Protein AF-A0A951K023-F1 (afdb_monomer_lite)

Secondary structure (DSSP, 8-state):
-HHHHHHHHHHHHHHHH-TT--HHHHHHHHHHHHHHHHHHHHHHHHHHHHHSPTT-HHHHHHHHHHHHHHHHHHHHHHHHTS-TT-HHHHHHHHHHHHHHHHHHHHHHHHHHTSGGGGGSGGG--

Sequence (125 aa):
TIAAMTVSGSSAVAAGLLFGAPTVIVLVVLIVWGITVVADSAQFSTAVSELSPPGTAGSALSLQTAAGFLLTAVTIIGVGLLDPASGGSWATAFGVLALGPLVGIWAMWRLRGLPQAVRMAGGRR

pLDDT: mean 90.69, std 6.05, range [60.47, 97.0]

Foldseek 3Di:
DLVLLVLLLVLLQVLLVQVVHDPVVNVVSVVSNVVSVVVLVVQVLLVLQQLDDPPCSVVSVVVVVVVVVVVVVVLVVVLVVFDPVDSVSSSVSSVVVSVVSVVVSVVVVVLVPDPSCCSGPVRDD

Structure (mmCIF, N/CA/C/O backbone):
data_AF-A0A951K023-F1
#
_entry.id   AF-A0A951K023-F1
#
loop_
_atom_site.group_PDB
_atom_site.id
_atom_site.type_symbol
_atom_site.label_atom_id
_atom_site.label_alt_id
_atom_site.label_comp_id
_atom_site.label_asym_id
_atom_site.label_entity_id
_atom_site.label_seq_id
_atom_site.pdbx_PDB_ins_code
_atom_site.Cartn_x
_atom_site.Cartn_y
_atom_site.Cartn_z
_atom_site.occupancy
_atom_site.B_iso_or_equiv
_atom_site.auth_seq_id
_atom_site.auth_comp_id
_atom_site.auth_asym_id
_atom_site.auth_atom_id
_atom_site.pdbx_PDB_model_num
ATOM 1 N N . THR A 1 1 ? -13.441 -6.372 0.259 1.00 75.06 1 THR A N 1
ATOM 2 C CA . THR A 1 1 ? -12.111 -6.096 0.831 1.00 75.06 1 THR A CA 1
ATOM 3 C C . THR A 1 1 ? -11.000 -6.850 0.132 1.00 75.06 1 THR A C 1
ATOM 5 O O . THR A 1 1 ? -10.347 -6.264 -0.714 1.00 75.06 1 THR A O 1
ATOM 8 N N . ILE A 1 2 ? -10.845 -8.160 0.361 1.00 86.38 2 ILE A N 1
ATOM 9 C CA . ILE A 1 2 ? -9.721 -8.948 -0.188 1.00 86.38 2 ILE A CA 1
ATOM 10 C C . ILE A 1 2 ? -9.644 -8.895 -1.724 1.00 86.38 2 ILE A C 1
ATOM 12 O O . ILE A 1 2 ? -8.554 -8.783 -2.272 1.00 86.38 2 ILE A O 1
ATOM 16 N N . ALA A 1 3 ? -10.786 -8.918 -2.421 1.00 88.38 3 ALA A N 1
ATOM 17 C CA . ALA A 1 3 ? -10.818 -8.853 -3.884 1.00 88.38 3 ALA A CA 1
ATOM 18 C C . ALA A 1 3 ? -10.192 -7.560 -4.439 1.00 88.38 3 ALA A C 1
ATOM 20 O O . ALA A 1 3 ? -9.359 -7.633 -5.334 1.00 88.38 3 ALA A O 1
ATOM 21 N N . ALA A 1 4 ? -10.536 -6.395 -3.876 1.00 88.31 4 ALA A N 1
ATOM 22 C CA . ALA A 1 4 ? -9.982 -5.111 -4.312 1.00 88.31 4 ALA A CA 1
ATOM 23 C C . ALA A 1 4 ? -8.462 -5.059 -4.094 1.00 88.31 4 ALA A C 1
ATOM 25 O O . ALA A 1 4 ? -7.731 -4.746 -5.026 1.00 88.31 4 ALA A O 1
ATOM 26 N N . MET A 1 5 ? -7.996 -5.500 -2.920 1.00 91.38 5 MET A N 1
ATOM 27 C CA . MET A 1 5 ? -6.569 -5.590 -2.598 1.00 91.38 5 MET A CA 1
ATOM 28 C C . MET A 1 5 ? -5.813 -6.588 -3.481 1.00 91.38 5 MET A C 1
ATOM 30 O O . MET A 1 5 ? -4.646 -6.390 -3.802 1.00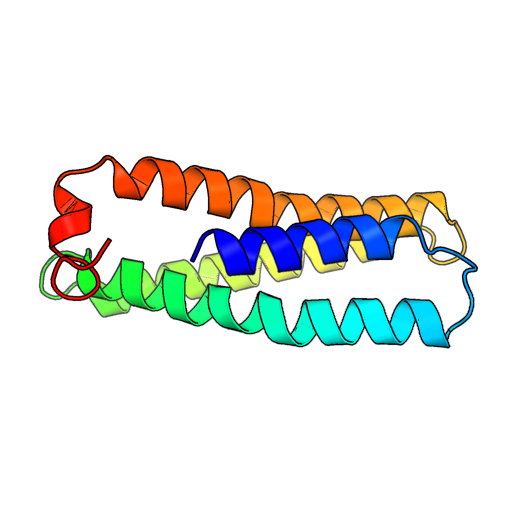 91.38 5 MET A O 1
ATOM 34 N N . THR A 1 6 ? -6.468 -7.680 -3.884 1.00 93.00 6 THR A N 1
ATOM 35 C CA . THR A 1 6 ? -5.866 -8.666 -4.792 1.00 93.00 6 THR A CA 1
ATOM 36 C C . THR A 1 6 ? -5.647 -8.044 -6.163 1.00 93.00 6 THR A C 1
ATOM 38 O O . THR A 1 6 ? -4.561 -8.180 -6.717 1.00 93.00 6 THR A O 1
ATOM 41 N N . VAL A 1 7 ? -6.643 -7.313 -6.679 1.00 93.50 7 VAL A N 1
ATOM 42 C CA . VAL A 1 7 ? -6.537 -6.627 -7.974 1.00 93.50 7 VAL A CA 1
ATOM 43 C C . VAL A 1 7 ? -5.536 -5.472 -7.909 1.00 93.50 7 VAL A C 1
ATOM 45 O O . VAL A 1 7 ? -4.715 -5.330 -8.817 1.00 93.50 7 VAL A O 1
ATOM 48 N N . SER A 1 8 ? -5.542 -4.669 -6.842 1.00 92.06 8 SER A N 1
ATOM 49 C CA . SER A 1 8 ? -4.590 -3.565 -6.690 1.00 92.06 8 SER A CA 1
ATOM 50 C C . SER A 1 8 ? -3.155 -4.088 -6.524 1.00 92.06 8 SER A C 1
ATOM 52 O O . SER A 1 8 ? -2.246 -3.612 -7.204 1.00 92.06 8 SER A O 1
ATOM 54 N N . GLY A 1 9 ? -2.956 -5.141 -5.726 1.00 91.75 9 GLY A N 1
ATOM 55 C CA . GLY A 1 9 ? -1.674 -5.829 -5.566 1.00 91.75 9 GLY A CA 1
ATOM 56 C C . GLY A 1 9 ? -1.165 -6.464 -6.859 1.00 91.75 9 GLY A C 1
ATOM 57 O O . GLY A 1 9 ? -0.011 -6.250 -7.230 1.00 91.75 9 GLY A O 1
ATOM 58 N N . SER A 1 10 ? -2.021 -7.176 -7.602 1.00 93.94 10 SER A N 1
ATOM 59 C CA . SER A 1 10 ? -1.639 -7.736 -8.905 1.00 93.94 10 SER A CA 1
ATOM 60 C C . SER A 1 10 ? -1.315 -6.646 -9.923 1.00 93.94 10 SER A C 1
ATOM 62 O O . SER A 1 10 ? -0.408 -6.823 -10.731 1.00 93.94 10 SER A O 1
ATOM 64 N N . SER A 1 11 ? -2.015 -5.509 -9.868 1.00 94.25 11 SER A N 1
ATOM 65 C CA . SER A 1 11 ? -1.745 -4.374 -10.755 1.00 94.25 11 SER A CA 1
ATOM 66 C C . SER A 1 11 ? -0.409 -3.705 -10.427 1.00 94.25 11 SER A C 1
ATOM 68 O O . SER A 1 11 ? 0.308 -3.332 -11.348 1.00 94.25 11 SER A O 1
ATOM 70 N N . ALA A 1 12 ? -0.028 -3.617 -9.146 1.00 92.44 12 ALA A N 1
ATOM 71 C CA . ALA A 1 12 ? 1.295 -3.136 -8.743 1.00 92.44 12 ALA A CA 1
ATOM 72 C C . ALA A 1 12 ? 2.411 -4.061 -9.257 1.00 92.44 12 ALA A C 1
ATOM 74 O O . ALA A 1 12 ? 3.368 -3.587 -9.865 1.00 92.44 12 ALA A O 1
ATOM 75 N N . VAL A 1 13 ? 2.258 -5.382 -9.102 1.00 94.19 13 VAL A N 1
ATOM 76 C CA . VAL A 1 13 ? 3.213 -6.361 -9.655 1.00 94.19 13 VAL A CA 1
ATOM 77 C C . VAL A 1 13 ? 3.288 -6.253 -11.179 1.00 94.19 13 VAL A C 1
ATOM 79 O O . VAL A 1 13 ? 4.383 -6.178 -11.732 1.00 94.19 13 VAL A O 1
ATOM 82 N N . ALA A 1 14 ? 2.141 -6.193 -11.861 1.00 94.31 14 ALA A N 1
ATOM 83 C CA . ALA A 1 14 ? 2.087 -6.041 -13.311 1.00 94.31 14 ALA A CA 1
ATOM 84 C C . ALA A 1 14 ? 2.782 -4.751 -13.766 1.00 94.31 14 ALA A C 1
ATOM 86 O O . ALA A 1 14 ? 3.609 -4.801 -14.670 1.00 94.31 14 ALA A O 1
ATOM 87 N N . ALA A 1 15 ? 2.520 -3.618 -13.107 1.00 93.31 15 ALA A N 1
ATOM 88 C CA . ALA A 1 15 ? 3.181 -2.352 -13.405 1.00 93.31 15 ALA A CA 1
ATOM 89 C C . ALA A 1 15 ? 4.708 -2.461 -13.275 1.00 93.31 15 ALA A C 1
ATOM 91 O O . ALA A 1 15 ? 5.418 -2.016 -14.175 1.00 93.31 15 ALA A O 1
ATOM 92 N N . GLY A 1 16 ? 5.216 -3.136 -12.237 1.00 92.44 16 GLY A N 1
ATOM 93 C CA . GLY A 1 16 ? 6.652 -3.382 -12.053 1.00 92.44 16 GLY A CA 1
ATOM 94 C C . GLY A 1 16 ? 7.313 -4.204 -13.166 1.00 92.44 16 GLY A C 1
ATOM 95 O O . GLY A 1 16 ? 8.502 -4.035 -13.420 1.00 92.44 16 GLY A O 1
ATOM 96 N N . LEU A 1 17 ? 6.555 -5.048 -13.871 1.00 93.62 17 LEU A N 1
ATOM 97 C CA . LEU A 1 17 ? 7.047 -5.860 -14.994 1.00 93.62 17 LEU A CA 1
ATOM 98 C C . LEU A 1 17 ? 6.950 -5.150 -16.355 1.00 93.62 17 LEU A C 1
ATOM 100 O O . LEU A 1 17 ? 7.471 -5.654 -17.346 1.00 93.62 17 LEU A O 1
ATOM 104 N N . LEU A 1 18 ? 6.295 -3.988 -16.421 1.00 94.50 18 LEU A N 1
ATOM 105 C CA . LEU A 1 18 ? 6.017 -3.262 -17.665 1.00 94.50 18 LEU A CA 1
ATOM 106 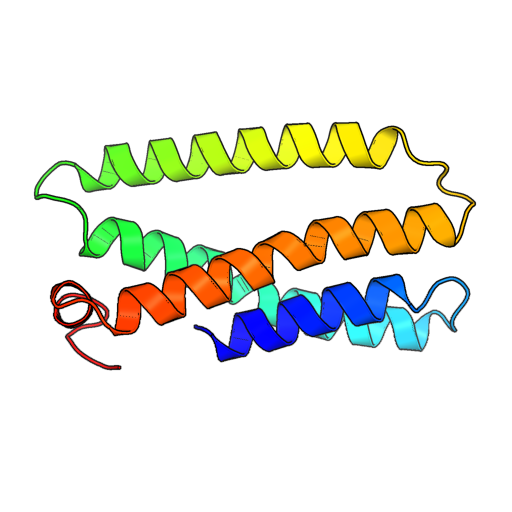C C . LEU A 1 18 ? 7.056 -2.180 -18.001 1.00 94.50 18 LEU A C 1
ATOM 108 O O . LEU A 1 18 ? 6.772 -1.266 -18.777 1.00 94.50 18 LEU A O 1
ATOM 112 N N . PHE A 1 19 ? 8.266 -2.262 -17.444 1.00 91.50 19 PHE A N 1
ATOM 113 C CA . PHE A 1 19 ? 9.334 -1.329 -17.800 1.00 91.50 19 PHE A CA 1
ATOM 114 C C . PHE A 1 19 ? 9.638 -1.395 -19.308 1.00 91.50 19 PHE A C 1
ATOM 116 O O . PHE A 1 19 ? 9.909 -2.466 -19.847 1.00 91.50 19 PHE A O 1
ATOM 123 N N . GLY A 1 20 ? 9.574 -0.251 -19.996 1.00 90.00 20 GLY A N 1
ATOM 124 C CA . GLY A 1 20 ? 9.778 -0.163 -21.449 1.00 90.00 20 GLY A CA 1
ATOM 125 C C . GLY A 1 20 ? 8.607 -0.662 -22.311 1.00 90.00 20 GLY A C 1
ATOM 126 O O . GLY A 1 20 ? 8.725 -0.683 -23.536 1.00 90.00 20 GLY A O 1
ATOM 127 N N . ALA A 1 21 ? 7.477 -1.051 -21.711 1.00 93.44 21 ALA A N 1
ATOM 128 C CA . ALA A 1 21 ? 6.283 -1.454 -22.450 1.00 93.44 21 ALA A CA 1
ATOM 129 C C . ALA A 1 21 ? 5.595 -0.253 -23.141 1.00 93.44 21 ALA A C 1
ATOM 131 O O . ALA A 1 21 ? 5.770 0.895 -22.721 1.00 93.44 21 ALA A O 1
ATOM 132 N N . PRO A 1 22 ? 4.753 -0.492 -24.167 1.00 96.25 22 PRO A N 1
ATOM 133 C CA . PRO A 1 22 ? 3.941 0.555 -24.779 1.00 96.25 22 PRO A CA 1
ATOM 134 C C . PRO A 1 22 ? 3.113 1.327 -23.743 1.00 96.25 22 PRO A C 1
ATOM 136 O O . PRO A 1 22 ? 2.411 0.726 -22.927 1.00 96.25 22 PRO A O 1
ATOM 139 N N . THR A 1 23 ? 3.127 2.660 -23.824 1.00 94.12 23 THR A N 1
ATOM 140 C CA . THR A 1 23 ? 2.469 3.562 -22.858 1.00 94.12 23 THR A CA 1
ATOM 141 C C . THR A 1 23 ? 0.997 3.225 -22.628 1.00 94.12 23 THR A C 1
ATOM 143 O O . THR A 1 23 ? 0.516 3.301 -21.503 1.00 94.12 23 THR A O 1
ATOM 146 N N . VAL A 1 24 ? 0.285 2.795 -23.674 1.00 96.62 24 VAL A N 1
ATOM 147 C CA . VAL A 1 24 ? -1.131 2.406 -23.588 1.00 96.62 24 VAL A CA 1
ATOM 148 C C . VAL A 1 24 ? -1.340 1.239 -22.616 1.00 96.62 24 VAL A C 1
ATOM 150 O O . VAL A 1 24 ? -2.277 1.274 -21.824 1.00 96.62 24 VAL A O 1
ATOM 153 N N . ILE A 1 25 ? -0.457 0.236 -22.624 1.00 95.69 25 ILE A N 1
ATOM 154 C CA . ILE A 1 25 ? -0.562 -0.930 -21.732 1.00 95.69 25 ILE A CA 1
ATOM 155 C C . ILE A 1 25 ? -0.344 -0.497 -20.280 1.00 95.69 25 ILE A C 1
ATOM 157 O O . ILE A 1 25 ? -1.127 -0.859 -19.402 1.00 95.69 25 ILE A O 1
ATOM 161 N N . VAL A 1 26 ? 0.680 0.328 -20.039 1.00 94.44 26 VAL A N 1
ATOM 162 C CA . VAL A 1 26 ? 0.977 0.862 -18.703 1.00 94.44 26 VAL A CA 1
ATOM 163 C C . VAL A 1 26 ? -0.203 1.682 -18.179 1.00 94.44 26 VAL A C 1
ATOM 165 O O . VAL A 1 26 ? -0.638 1.474 -17.050 1.00 94.44 26 VAL A O 1
ATOM 168 N N . LEU A 1 27 ? -0.777 2.559 -19.007 1.00 95.94 27 LEU A N 1
ATOM 169 C CA . LEU A 1 27 ? -1.930 3.380 -18.631 1.00 95.94 27 LEU A CA 1
ATOM 170 C C . LEU A 1 27 ? -3.150 2.542 -18.252 1.00 95.94 27 LEU A C 1
ATOM 172 O O . LEU A 1 27 ? -3.782 2.826 -17.237 1.00 95.94 27 LEU A O 1
ATOM 176 N N . VAL A 1 28 ? -3.469 1.501 -19.024 1.00 96.44 28 VAL A N 1
ATOM 177 C CA . VAL A 1 28 ? -4.591 0.605 -18.704 1.00 96.44 28 VAL A CA 1
ATOM 178 C C . VAL A 1 28 ? -4.384 -0.056 -17.339 1.00 96.44 28 VAL A C 1
ATOM 180 O O . VAL A 1 28 ? -5.300 -0.046 -16.516 1.00 96.44 28 VAL A O 1
ATOM 183 N N . VAL A 1 29 ? -3.178 -0.564 -17.058 1.00 95.94 29 VAL A N 1
ATOM 184 C CA . VAL A 1 29 ? -2.857 -1.164 -15.750 1.00 95.94 29 VAL A CA 1
ATOM 185 C C . VAL A 1 29 ? -2.959 -0.138 -14.621 1.00 95.94 29 VAL A C 1
ATOM 187 O O . VAL A 1 29 ? -3.548 -0.436 -13.583 1.00 95.94 29 VAL A O 1
ATOM 190 N N . LEU A 1 30 ? -2.455 1.083 -14.820 1.00 93.88 30 LEU A N 1
ATOM 191 C CA . LEU A 1 30 ? -2.519 2.143 -13.810 1.00 93.88 30 LEU A CA 1
ATOM 192 C C . LEU A 1 30 ? -3.949 2.636 -13.547 1.00 93.88 30 LEU A C 1
ATOM 194 O O . LEU A 1 30 ? -4.264 2.975 -12.409 1.00 93.88 30 LEU A O 1
ATOM 198 N N . ILE A 1 31 ? -4.831 2.635 -14.551 1.00 95.94 31 ILE A N 1
ATOM 199 C CA . ILE A 1 31 ? -6.255 2.954 -14.366 1.00 95.94 31 ILE A CA 1
ATOM 200 C C . ILE A 1 31 ? -6.934 1.883 -13.510 1.00 95.94 31 ILE A C 1
ATOM 202 O O . ILE A 1 31 ? -7.613 2.212 -12.537 1.00 95.94 31 ILE A O 1
ATOM 206 N N . VAL A 1 32 ? -6.727 0.602 -13.834 1.00 95.19 32 VAL A N 1
ATOM 207 C CA . VAL A 1 32 ? -7.270 -0.513 -13.039 1.00 95.19 32 VAL A CA 1
ATOM 208 C C . VAL A 1 32 ? -6.744 -0.450 -11.606 1.00 95.19 32 VAL A C 1
ATOM 210 O O . VAL A 1 32 ? -7.516 -0.577 -10.650 1.00 95.19 32 VAL A O 1
ATOM 213 N N . TRP A 1 33 ? -5.447 -0.190 -11.446 1.00 94.69 33 TRP A N 1
ATOM 214 C CA . TRP A 1 33 ? -4.830 -0.001 -10.140 1.00 94.69 33 TRP A CA 1
ATOM 215 C C . TRP A 1 33 ? -5.467 1.159 -9.368 1.00 94.69 33 TRP A C 1
ATOM 217 O O . TRP A 1 33 ? -5.910 0.963 -8.240 1.00 94.69 33 TRP A O 1
ATOM 227 N N . GLY A 1 34 ? -5.594 2.335 -9.989 1.00 91.12 34 GLY A N 1
ATOM 228 C CA . GLY A 1 34 ? -6.176 3.528 -9.375 1.00 91.12 34 GLY A CA 1
ATOM 229 C C . GLY A 1 34 ? -7.623 3.328 -8.923 1.00 91.12 34 GLY A C 1
ATOM 230 O O . GLY A 1 34 ? -7.985 3.749 -7.830 1.00 91.12 34 GLY A O 1
ATOM 231 N N . ILE A 1 35 ? -8.442 2.625 -9.710 1.00 92.75 35 ILE A N 1
ATOM 232 C CA . ILE A 1 35 ? -9.829 2.308 -9.329 1.00 92.75 35 ILE A CA 1
ATOM 233 C C . ILE A 1 35 ? -9.865 1.348 -8.134 1.00 92.75 35 ILE A C 1
ATOM 235 O O . ILE A 1 35 ? -10.681 1.503 -7.226 1.00 92.75 35 ILE A O 1
ATOM 239 N N . THR A 1 36 ? -8.997 0.337 -8.134 1.00 92.44 36 THR A N 1
ATOM 240 C CA . THR A 1 36 ? -9.055 -0.751 -7.148 1.00 92.44 36 THR A CA 1
ATOM 241 C C . THR A 1 36 ? -8.424 -0.383 -5.810 1.00 92.44 36 THR A C 1
ATOM 243 O O . THR A 1 36 ? -8.959 -0.774 -4.774 1.00 92.44 36 THR A O 1
ATOM 246 N N . VAL A 1 37 ? -7.356 0.418 -5.807 1.00 89.69 37 VAL A N 1
ATOM 247 C CA . VAL A 1 37 ? -6.643 0.824 -4.583 1.00 89.69 37 VAL A CA 1
ATOM 248 C C . VAL A 1 37 ? -7.447 1.799 -3.712 1.00 89.69 37 VAL A C 1
ATOM 250 O O . VAL A 1 37 ? -7.297 1.807 -2.493 1.00 89.69 37 VAL A O 1
ATOM 253 N N . VAL A 1 38 ? -8.363 2.580 -4.300 1.00 88.50 38 VAL A N 1
ATOM 254 C CA . VAL A 1 38 ? -9.206 3.550 -3.565 1.00 88.50 38 VAL A CA 1
ATOM 255 C C . VAL A 1 38 ? -10.071 2.875 -2.494 1.00 88.50 38 VAL A C 1
ATOM 257 O O . VAL A 1 38 ? -10.386 3.480 -1.468 1.00 88.50 38 VAL A O 1
ATOM 260 N N . ALA A 1 39 ? -10.437 1.608 -2.697 1.00 86.81 39 ALA A N 1
ATOM 261 C CA . ALA A 1 39 ? -11.270 0.869 -1.755 1.00 86.81 39 ALA A CA 1
ATOM 262 C C . ALA A 1 39 ? -10.569 0.581 -0.413 1.00 86.81 39 ALA A C 1
ATOM 264 O O . ALA A 1 39 ? -11.254 0.388 0.596 1.00 86.81 39 ALA A O 1
ATOM 265 N N . ASP A 1 40 ? -9.235 0.562 -0.381 1.00 86.50 40 ASP A N 1
ATOM 266 C CA . ASP A 1 40 ? -8.458 0.100 0.770 1.00 86.50 40 ASP A CA 1
ATOM 267 C C . ASP A 1 40 ? -8.608 1.059 1.964 1.00 86.50 40 ASP A C 1
ATOM 269 O O . ASP A 1 40 ? -8.957 0.638 3.070 1.00 86.50 40 ASP A O 1
ATOM 273 N N . SER A 1 41 ? -8.446 2.370 1.746 1.00 85.94 41 SER A N 1
ATOM 274 C CA . SER A 1 41 ? -8.539 3.381 2.813 1.00 85.94 41 SER A CA 1
ATOM 275 C C . SER A 1 41 ? -9.917 3.418 3.481 1.00 85.94 41 SER A C 1
ATOM 277 O O . SER A 1 41 ? -10.009 3.513 4.709 1.00 85.94 41 SER A O 1
ATOM 279 N N . ALA A 1 42 ? -10.995 3.294 2.699 1.00 86.88 42 ALA A N 1
ATOM 280 C CA . ALA A 1 42 ? -12.353 3.243 3.242 1.00 86.88 42 ALA A CA 1
ATOM 281 C C . ALA A 1 42 ? -12.546 1.991 4.113 1.00 86.88 42 ALA A C 1
ATOM 283 O O . ALA A 1 42 ? -13.034 2.078 5.235 1.00 86.88 42 ALA A O 1
ATOM 284 N N . GLN A 1 43 ? -12.080 0.831 3.647 1.00 87.94 43 GLN A N 1
ATOM 285 C CA . GLN A 1 43 ? -12.230 -0.429 4.376 1.00 87.94 43 GLN A CA 1
ATOM 286 C C . GLN A 1 43 ? -11.453 -0.446 5.698 1.00 87.94 43 GLN A C 1
ATOM 288 O O . GLN A 1 43 ? -11.993 -0.884 6.716 1.00 87.94 43 GLN A O 1
ATOM 293 N N . PHE A 1 44 ? -10.206 0.036 5.705 1.00 90.25 44 PHE A N 1
ATOM 294 C CA . PHE A 1 44 ? -9.385 0.058 6.917 1.00 90.25 44 PHE A CA 1
ATOM 295 C C . PHE A 1 44 ? -9.855 1.091 7.938 1.00 90.25 44 PHE A C 1
ATOM 297 O O . PHE A 1 44 ? -9.824 0.809 9.136 1.00 90.25 44 PHE A O 1
ATOM 304 N N . SER A 1 45 ? -10.304 2.266 7.496 1.00 90.44 45 SER A N 1
ATOM 305 C CA . SER A 1 45 ? -10.836 3.282 8.412 1.00 90.44 45 SER A CA 1
ATOM 306 C C . SER A 1 45 ? -12.152 2.827 9.043 1.00 90.44 45 SER A C 1
ATOM 308 O O . SER A 1 45 ? -12.296 2.935 10.259 1.00 90.44 45 SER A O 1
ATOM 310 N N . THR A 1 46 ? -13.053 2.204 8.269 1.00 91.06 46 THR A N 1
ATOM 311 C CA . THR A 1 46 ? -14.267 1.572 8.811 1.00 91.06 46 THR A CA 1
ATOM 312 C C . THR A 1 46 ? -13.931 0.461 9.808 1.00 91.06 46 THR A C 1
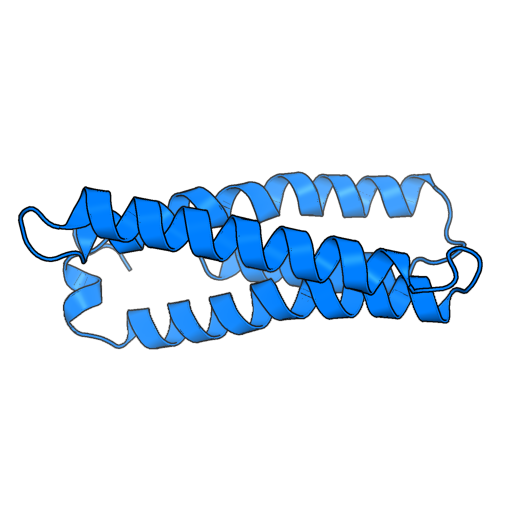ATOM 314 O O . THR A 1 46 ? -14.510 0.420 10.892 1.00 91.06 46 THR A O 1
ATOM 317 N N . ALA A 1 47 ? -12.955 -0.404 9.497 1.00 90.75 47 ALA A N 1
ATOM 318 C CA . ALA A 1 47 ? -12.520 -1.460 10.416 1.00 90.75 47 ALA A CA 1
ATOM 319 C C . ALA A 1 47 ? -12.045 -0.884 11.753 1.00 90.75 47 ALA A C 1
ATOM 321 O O . ALA A 1 47 ? -12.439 -1.363 12.814 1.00 90.75 47 ALA A O 1
ATOM 322 N N . VAL A 1 48 ? -11.217 0.163 11.710 1.00 92.50 48 VAL A N 1
ATOM 323 C CA . VAL A 1 48 ? -10.712 0.802 12.927 1.00 92.50 48 VAL A CA 1
ATOM 324 C C . VAL A 1 48 ? -11.837 1.498 13.684 1.00 92.50 48 VAL A C 1
ATOM 326 O O . VAL A 1 48 ? -11.912 1.338 14.900 1.00 92.50 48 VAL A O 1
ATOM 329 N N . SER A 1 49 ? -12.739 2.219 13.015 1.00 92.00 49 SER A N 1
ATOM 330 C CA . SER A 1 49 ? -13.825 2.922 13.705 1.00 92.00 49 SER A CA 1
ATOM 331 C C . SER A 1 49 ? -14.837 1.977 14.359 1.00 92.00 49 SER A C 1
ATOM 333 O O . SER A 1 49 ? -15.266 2.245 15.477 1.00 92.00 49 SER A O 1
ATOM 335 N N . GLU A 1 50 ? -15.200 0.870 13.699 1.00 91.38 50 GLU A N 1
ATOM 336 C CA . GLU A 1 50 ? -16.212 -0.077 14.202 1.00 91.38 50 GLU A CA 1
ATOM 337 C C . GLU A 1 50 ? -15.664 -1.028 15.276 1.00 91.38 50 GLU A C 1
ATOM 339 O O . GLU A 1 50 ? -16.406 -1.478 16.150 1.00 91.38 50 GLU A O 1
ATOM 344 N N . LEU A 1 51 ? -14.367 -1.350 15.223 1.00 91.19 51 LEU A N 1
ATOM 345 C CA . LEU A 1 51 ? -13.736 -2.288 16.157 1.00 91.19 51 LEU A CA 1
ATOM 346 C C . LEU A 1 51 ? -13.034 -1.596 17.332 1.00 91.19 51 LEU A C 1
ATOM 348 O O . LEU A 1 51 ? -12.590 -2.278 18.260 1.00 91.19 51 LEU A O 1
ATOM 352 N N . SER A 1 52 ? -12.934 -0.266 17.309 1.00 92.44 52 SER A N 1
ATOM 353 C CA . SER A 1 52 ? -12.365 0.504 18.414 1.00 92.44 52 SER A CA 1
ATOM 354 C C . SER A 1 52 ? -13.244 0.432 19.667 1.00 92.44 52 SER A C 1
ATOM 356 O O . SER A 1 52 ? -14.473 0.446 19.565 1.00 92.44 52 SER A O 1
ATOM 358 N N . PRO A 1 53 ? -12.638 0.416 20.867 1.00 92.00 53 PRO A N 1
ATOM 359 C CA . PRO A 1 53 ? -13.367 0.640 22.106 1.00 92.00 53 PRO A CA 1
ATOM 360 C C . PRO A 1 53 ? -14.200 1.937 22.075 1.00 92.00 53 PRO A C 1
ATOM 362 O O . PRO A 1 53 ? -13.831 2.906 21.396 1.00 92.00 53 PRO A O 1
ATOM 365 N N . PRO A 1 54 ? -15.312 1.997 22.831 1.00 89.44 54 PRO A N 1
ATOM 366 C CA . PRO A 1 54 ? -16.121 3.20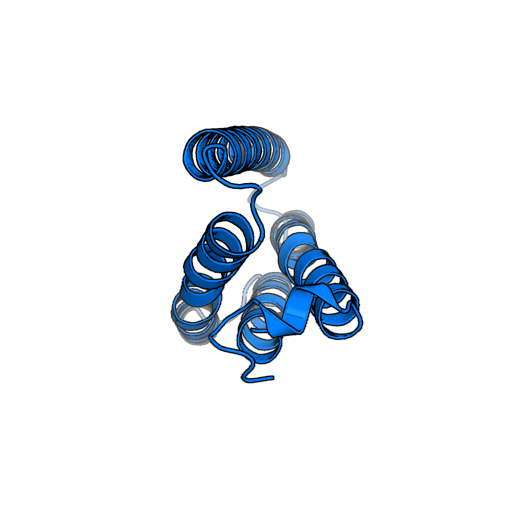6 22.933 1.00 89.44 54 PRO A CA 1
ATOM 367 C C . PRO A 1 54 ? -15.277 4.419 23.343 1.00 89.44 54 PRO A C 1
ATOM 369 O O . PRO A 1 54 ? -14.509 4.358 24.299 1.00 89.44 54 PRO A O 1
ATOM 372 N N . GLY A 1 55 ? -15.416 5.523 22.607 1.00 93.00 55 GLY A N 1
ATOM 373 C CA . GLY A 1 55 ? -14.712 6.778 22.888 1.00 93.00 55 GLY A CA 1
ATOM 374 C C . GLY A 1 55 ? -13.270 6.873 22.371 1.00 93.00 55 GLY A C 1
ATOM 375 O O . GLY A 1 55 ? -12.699 7.956 22.443 1.00 93.00 55 GLY A O 1
ATOM 376 N N . THR A 1 56 ? -12.680 5.811 21.801 1.00 95.38 56 THR A N 1
ATOM 377 C CA . THR A 1 56 ? -11.273 5.837 21.333 1.00 95.38 56 THR A CA 1
ATOM 378 C C . THR A 1 56 ? -11.106 5.828 19.812 1.00 95.38 56 THR A C 1
ATOM 380 O O . THR A 1 56 ? -9.979 5.901 19.323 1.00 95.38 56 THR A O 1
ATOM 383 N N . ALA A 1 57 ? -12.200 5.748 19.045 1.00 94.12 57 ALA A N 1
ATOM 384 C CA . ALA A 1 57 ? -12.159 5.638 17.582 1.00 94.12 57 ALA A CA 1
ATOM 385 C C . ALA A 1 57 ? -11.404 6.799 16.911 1.00 94.12 57 ALA A C 1
ATOM 387 O O . ALA A 1 57 ? -10.606 6.570 16.005 1.00 94.12 57 ALA A O 1
ATOM 388 N N . GLY A 1 58 ? -11.598 8.032 17.395 1.00 94.81 58 GLY A N 1
ATOM 389 C CA . GLY A 1 58 ? -10.881 9.205 16.888 1.00 94.81 58 GLY A CA 1
ATOM 390 C C . GLY A 1 58 ? -9.366 9.091 17.077 1.00 94.81 58 GLY A C 1
ATOM 391 O O . GLY A 1 58 ? -8.612 9.272 16.128 1.00 94.81 58 GLY A O 1
ATOM 392 N N . SER A 1 59 ? -8.910 8.710 18.275 1.00 95.75 59 SER A N 1
ATOM 393 C CA . SER A 1 59 ? -7.484 8.494 18.557 1.00 95.75 59 SER A CA 1
ATOM 394 C C . SER A 1 59 ? -6.888 7.377 17.698 1.00 95.75 59 SER A C 1
ATOM 396 O O . SER A 1 59 ? -5.769 7.517 17.204 1.00 95.75 59 SER A O 1
ATOM 398 N N . ALA A 1 60 ? -7.636 6.292 17.481 1.00 95.94 60 ALA A N 1
ATOM 399 C CA . ALA A 1 60 ? -7.199 5.178 16.646 1.00 95.94 60 ALA A CA 1
ATOM 400 C C . ALA A 1 60 ? -7.066 5.577 15.163 1.00 95.94 60 ALA A C 1
ATOM 402 O O . ALA A 1 60 ? -6.062 5.239 14.535 1.00 95.94 60 ALA A O 1
ATOM 403 N N . LEU A 1 61 ? -8.017 6.349 14.620 1.00 95.12 61 LEU A N 1
ATOM 404 C CA . LEU A 1 61 ? -7.935 6.899 13.258 1.00 95.12 61 LEU A CA 1
ATOM 405 C C . LEU A 1 61 ? -6.774 7.890 13.104 1.00 95.12 61 LEU A C 1
ATOM 407 O O . LEU A 1 61 ? -6.066 7.854 12.097 1.00 95.12 61 LEU A O 1
ATOM 411 N N . SER A 1 62 ? -6.542 8.747 14.102 1.00 95.62 62 SER A N 1
ATOM 412 C CA . SER A 1 62 ? -5.404 9.673 14.096 1.00 95.62 62 SER A CA 1
ATOM 413 C C . SER A 1 62 ? -4.073 8.924 14.087 1.00 95.62 62 SER A C 1
ATOM 415 O O . SER A 1 62 ? -3.194 9.251 13.291 1.00 95.62 62 SER A O 1
ATOM 417 N N . LEU A 1 63 ? -3.934 7.880 14.913 1.00 95.94 63 LEU A N 1
ATOM 418 C CA . LEU A 1 63 ? -2.736 7.041 14.932 1.00 95.94 63 LEU A CA 1
ATOM 419 C C . LEU A 1 63 ? -2.543 6.296 13.603 1.00 95.94 63 LEU A C 1
ATOM 421 O O . LEU A 1 63 ? -1.431 6.272 13.079 1.00 95.94 63 LEU A O 1
ATOM 425 N N . GLN A 1 64 ? -3.618 5.737 13.035 1.00 95.19 64 GLN A N 1
ATOM 426 C CA . GLN A 1 64 ? -3.598 5.104 11.711 1.00 95.19 64 GLN A CA 1
ATOM 427 C C . GLN A 1 64 ? -3.112 6.084 10.636 1.00 95.19 64 GLN A C 1
ATOM 429 O O . GLN A 1 64 ? -2.246 5.742 9.832 1.00 95.19 64 GLN A O 1
ATOM 434 N N . THR A 1 65 ? -3.640 7.307 10.644 1.00 95.12 65 THR A N 1
ATOM 435 C CA . THR A 1 65 ? -3.291 8.348 9.671 1.00 95.12 65 THR A CA 1
ATOM 436 C C . THR A 1 65 ? -1.832 8.775 9.822 1.00 95.12 65 THR A C 1
ATOM 438 O O . THR A 1 65 ? -1.100 8.820 8.834 1.00 95.12 65 THR A O 1
ATOM 441 N N . ALA A 1 66 ? -1.372 9.016 11.054 1.00 97.00 66 ALA A N 1
ATOM 442 C CA . ALA A 1 66 ? 0.019 9.364 11.337 1.00 97.00 66 ALA A CA 1
ATOM 443 C C . ALA A 1 66 ? 0.993 8.253 10.905 1.00 97.00 66 ALA A C 1
ATOM 445 O O . ALA A 1 66 ? 2.005 8.537 10.263 1.00 97.00 66 ALA A O 1
ATOM 446 N N . ALA A 1 67 ? 0.665 6.988 11.189 1.00 95.69 67 ALA A N 1
ATOM 447 C CA . ALA A 1 67 ? 1.452 5.842 10.739 1.00 95.69 67 ALA A CA 1
ATOM 448 C C . ALA A 1 67 ? 1.487 5.732 9.205 1.00 95.69 67 ALA A C 1
ATOM 450 O O . ALA A 1 67 ? 2.545 5.473 8.635 1.00 95.69 67 ALA A O 1
ATOM 451 N N . GLY A 1 68 ? 0.358 5.982 8.532 1.00 94.12 68 GLY A N 1
ATOM 452 C CA . GLY A 1 68 ? 0.276 6.009 7.071 1.00 94.12 68 GLY A CA 1
ATOM 453 C C . GLY A 1 68 ? 1.145 7.103 6.446 1.00 94.12 68 GLY A C 1
ATOM 454 O O . GLY A 1 68 ? 1.878 6.836 5.492 1.00 94.12 68 GLY A O 1
ATOM 455 N N . PHE A 1 69 ? 1.135 8.314 7.011 1.00 95.50 69 PHE A N 1
ATOM 456 C CA . PHE A 1 69 ? 2.013 9.400 6.562 1.00 95.50 69 PHE A CA 1
ATOM 457 C C . PHE A 1 69 ? 3.491 9.086 6.786 1.00 95.50 69 PHE A C 1
ATOM 459 O O . PHE A 1 69 ? 4.296 9.306 5.882 1.00 95.50 69 PHE A O 1
ATOM 466 N N . LEU A 1 70 ? 3.851 8.535 7.951 1.00 96.81 70 LEU A N 1
ATOM 467 C CA . LEU A 1 70 ? 5.226 8.125 8.235 1.00 96.81 70 LEU A CA 1
ATOM 468 C C . LEU A 1 70 ? 5.704 7.063 7.238 1.00 96.81 70 LEU A C 1
ATOM 470 O O . LEU A 1 70 ? 6.788 7.196 6.673 1.00 96.81 70 LEU A O 1
ATOM 474 N N . LEU A 1 71 ? 4.878 6.043 6.986 1.00 94.56 71 LEU A N 1
ATOM 475 C CA . LEU A 1 71 ? 5.173 5.007 6.000 1.00 94.56 71 LEU A CA 1
ATOM 476 C C . LEU A 1 71 ? 5.373 5.619 4.610 1.00 94.56 71 LEU A C 1
ATOM 478 O O . LEU A 1 71 ? 6.382 5.345 3.970 1.00 94.56 71 LEU A O 1
ATOM 482 N N . THR A 1 72 ? 4.462 6.497 4.180 1.00 93.88 72 THR A N 1
ATOM 483 C CA . THR A 1 72 ? 4.552 7.191 2.885 1.00 93.88 72 THR A CA 1
ATOM 484 C C . THR A 1 72 ? 5.860 7.974 2.772 1.00 93.88 72 THR A C 1
ATOM 486 O O . THR A 1 72 ? 6.554 7.860 1.763 1.00 93.88 72 THR A O 1
ATOM 489 N N . ALA A 1 73 ? 6.237 8.728 3.809 1.00 96.25 73 ALA A N 1
ATOM 490 C CA . ALA A 1 73 ? 7.479 9.496 3.822 1.00 96.25 73 ALA A CA 1
ATOM 491 C C . ALA A 1 73 ? 8.710 8.589 3.664 1.00 96.25 73 ALA A C 1
ATOM 493 O O . ALA A 1 73 ? 9.558 8.847 2.809 1.00 96.25 73 ALA A O 1
ATOM 494 N N . VAL A 1 74 ? 8.779 7.495 4.430 1.00 95.69 74 VAL A N 1
ATOM 495 C CA . VAL A 1 74 ? 9.871 6.513 4.335 1.00 95.69 74 VAL A CA 1
ATOM 496 C C . VAL A 1 74 ? 9.918 5.869 2.948 1.00 95.69 74 VAL A C 1
ATOM 498 O O . VAL A 1 74 ? 10.999 5.742 2.375 1.00 95.69 74 VAL A O 1
ATOM 501 N N . THR A 1 75 ? 8.768 5.499 2.379 1.00 93.50 75 THR A N 1
ATOM 502 C CA . THR A 1 75 ? 8.697 4.897 1.041 1.00 93.50 75 THR A CA 1
ATOM 503 C C . THR A 1 75 ? 9.143 5.872 -0.047 1.00 93.50 75 THR A C 1
ATOM 505 O O . THR A 1 75 ? 9.927 5.477 -0.905 1.00 93.50 75 THR A O 1
ATOM 508 N N . ILE A 1 76 ? 8.709 7.137 -0.007 1.00 93.94 76 ILE A N 1
ATOM 509 C CA . ILE A 1 76 ? 9.125 8.162 -0.981 1.00 93.94 76 ILE A CA 1
ATOM 510 C C . ILE A 1 76 ? 10.638 8.376 -0.920 1.00 93.94 76 ILE A C 1
ATOM 512 O O . ILE A 1 76 ? 11.289 8.389 -1.963 1.00 93.94 76 ILE A O 1
ATOM 516 N N . ILE A 1 77 ? 11.203 8.499 0.286 1.00 95.19 77 ILE A N 1
ATOM 517 C CA . ILE A 1 77 ? 12.653 8.642 0.465 1.00 95.19 77 ILE A CA 1
ATOM 518 C C . ILE A 1 77 ? 13.371 7.411 -0.095 1.00 95.19 77 ILE A C 1
ATOM 520 O O . ILE A 1 77 ? 14.284 7.562 -0.897 1.00 95.19 77 ILE A O 1
ATOM 524 N N . GLY A 1 78 ? 12.937 6.202 0.272 1.00 93.12 78 GLY A N 1
ATOM 525 C CA . GLY A 1 78 ? 13.559 4.956 -0.181 1.00 93.12 78 GLY A CA 1
ATOM 526 C C . GLY A 1 78 ? 13.517 4.771 -1.699 1.00 93.12 78 GLY A C 1
ATOM 527 O O . GLY A 1 78 ? 14.531 4.425 -2.298 1.00 93.12 78 GLY A O 1
ATOM 528 N N . VAL A 1 79 ? 12.374 5.050 -2.334 1.00 92.69 79 VAL A N 1
ATOM 529 C CA . VAL A 1 79 ? 12.237 5.007 -3.800 1.00 92.69 79 VAL A CA 1
ATOM 530 C C . VAL A 1 79 ? 13.086 6.093 -4.463 1.00 92.69 79 VAL A C 1
ATOM 532 O O . VAL A 1 79 ? 13.690 5.832 -5.498 1.00 92.69 79 VAL A O 1
ATOM 535 N N . GLY A 1 80 ? 13.195 7.279 -3.857 1.00 92.56 80 GLY A N 1
ATOM 536 C CA . GLY A 1 80 ? 14.032 8.373 -4.357 1.00 92.56 80 GLY A CA 1
ATOM 537 C C . GLY A 1 80 ? 15.539 8.086 -4.349 1.00 92.56 80 GLY A C 1
ATOM 538 O O . GLY A 1 80 ? 16.285 8.792 -5.019 1.00 92.56 80 GLY A O 1
ATOM 539 N N . LEU A 1 81 ? 15.991 7.054 -3.628 1.00 93.19 81 LEU A N 1
ATOM 540 C CA . LEU A 1 81 ? 17.383 6.585 -3.652 1.00 93.19 81 LEU A CA 1
ATOM 541 C C . LEU A 1 81 ? 17.675 5.618 -4.812 1.00 93.19 81 LEU A C 1
ATOM 543 O O . LEU A 1 81 ? 18.833 5.259 -5.027 1.00 93.19 81 LEU A O 1
ATOM 547 N N . LEU A 1 82 ? 16.648 5.159 -5.530 1.00 93.19 82 LEU A N 1
ATOM 548 C CA . LEU A 1 82 ? 16.796 4.240 -6.655 1.00 93.19 82 LEU A CA 1
ATOM 549 C C . LEU A 1 82 ? 17.136 5.001 -7.945 1.00 93.19 82 LEU A C 1
ATOM 551 O O . LEU A 1 82 ? 16.676 6.120 -8.155 1.00 93.19 82 LEU A O 1
ATOM 555 N N . ASP A 1 83 ? 17.893 4.366 -8.843 1.00 91.81 83 ASP A N 1
ATOM 556 C CA . ASP A 1 83 ? 18.174 4.910 -10.176 1.00 91.81 83 ASP A CA 1
ATOM 557 C C . ASP A 1 83 ? 16.907 4.891 -11.058 1.00 91.81 83 ASP A C 1
ATOM 559 O O . ASP A 1 83 ? 16.445 3.812 -11.439 1.00 91.81 83 ASP A O 1
ATOM 563 N N . PRO A 1 84 ? 16.340 6.051 -11.437 1.00 83.62 84 PRO A N 1
ATOM 564 C CA . PRO A 1 84 ? 15.094 6.104 -12.198 1.00 83.62 84 PRO A CA 1
ATOM 565 C C . PRO A 1 84 ? 15.220 5.550 -13.625 1.00 83.62 84 PRO A C 1
ATOM 567 O O . PRO A 1 84 ? 14.201 5.227 -14.238 1.00 83.62 84 PRO A O 1
ATOM 570 N N . ALA A 1 85 ? 16.437 5.439 -14.168 1.00 84.88 85 ALA A N 1
ATOM 571 C CA . ALA A 1 85 ? 16.659 4.956 -15.530 1.00 84.88 85 ALA A CA 1
ATOM 572 C C . ALA A 1 85 ? 16.741 3.424 -15.625 1.00 84.88 85 ALA A C 1
ATOM 574 O O . ALA A 1 85 ? 16.749 2.878 -16.732 1.00 84.88 85 ALA A O 1
ATOM 575 N N . SER A 1 86 ? 16.792 2.714 -14.492 1.00 91.50 86 SER A N 1
ATOM 576 C CA . SER A 1 86 ? 16.980 1.266 -14.487 1.00 91.50 86 SER A CA 1
ATOM 577 C C . SER A 1 86 ? 15.654 0.504 -14.357 1.00 91.50 86 SER A C 1
ATOM 579 O O . SER A 1 86 ? 14.828 0.760 -13.476 1.00 91.50 86 SER A O 1
ATOM 581 N N . GLY A 1 87 ? 15.465 -0.512 -15.205 1.00 87.62 87 GLY A N 1
ATOM 582 C CA . GLY A 1 87 ? 14.310 -1.410 -15.100 1.00 87.62 87 GLY A CA 1
ATOM 583 C C . GLY A 1 87 ? 14.279 -2.197 -13.785 1.00 87.62 87 GLY A C 1
ATOM 584 O O . GLY A 1 87 ? 13.205 -2.505 -13.272 1.00 87.62 87 GLY A O 1
ATOM 585 N N . GLY A 1 88 ? 15.448 -2.463 -13.191 1.00 90.38 88 GLY A N 1
ATOM 586 C CA . GLY A 1 88 ? 15.555 -3.089 -11.872 1.00 90.38 88 GLY A CA 1
ATOM 587 C C . GLY A 1 88 ? 14.999 -2.201 -10.758 1.00 90.38 88 GLY A C 1
ATOM 588 O O . GLY A 1 88 ? 14.249 -2.674 -9.904 1.00 90.38 88 GLY A O 1
ATOM 589 N N . SER A 1 89 ? 15.296 -0.903 -10.793 1.00 92.69 89 SER A N 1
ATOM 590 C CA . SER A 1 89 ? 14.746 0.086 -9.862 1.00 92.69 89 SER A CA 1
ATOM 591 C C . SER A 1 89 ? 13.240 0.262 -10.029 1.00 92.69 89 SER A C 1
ATOM 593 O O . SER A 1 89 ? 12.530 0.313 -9.027 1.00 92.69 89 SER A O 1
ATOM 595 N N . TRP A 1 90 ? 12.740 0.267 -11.269 1.00 92.69 90 TRP A N 1
ATOM 596 C CA . TRP A 1 90 ? 11.301 0.282 -11.552 1.00 92.69 90 TRP A CA 1
ATOM 597 C C . TRP A 1 90 ? 10.587 -0.927 -10.935 1.00 92.69 90 TRP A C 1
ATOM 599 O O . TRP A 1 90 ? 9.644 -0.769 -10.157 1.00 92.69 90 TRP A O 1
ATOM 609 N N . ALA A 1 91 ? 11.085 -2.136 -11.209 1.00 93.31 91 ALA A N 1
ATOM 610 C CA . ALA A 1 91 ? 10.536 -3.362 -10.638 1.00 93.31 91 ALA A CA 1
ATOM 611 C C . ALA A 1 91 ? 10.609 -3.361 -9.103 1.00 93.31 91 ALA A C 1
ATOM 613 O O . ALA A 1 91 ? 9.662 -3.778 -8.438 1.00 93.31 91 ALA A O 1
ATOM 614 N N . THR A 1 92 ? 11.698 -2.836 -8.533 1.00 92.88 92 THR A N 1
ATOM 615 C CA . THR A 1 92 ? 11.876 -2.724 -7.078 1.00 92.88 92 THR A CA 1
ATOM 616 C C . THR A 1 92 ? 10.854 -1.770 -6.458 1.00 92.88 92 THR A C 1
ATOM 618 O O . THR A 1 92 ? 10.213 -2.134 -5.474 1.00 92.88 92 THR A O 1
ATOM 621 N N . ALA A 1 93 ? 10.644 -0.584 -7.038 1.00 93.06 93 ALA A N 1
ATOM 622 C CA . ALA A 1 93 ? 9.691 0.400 -6.522 1.00 93.06 93 ALA A CA 1
ATOM 623 C C . ALA A 1 93 ? 8.259 -0.162 -6.475 1.00 93.06 93 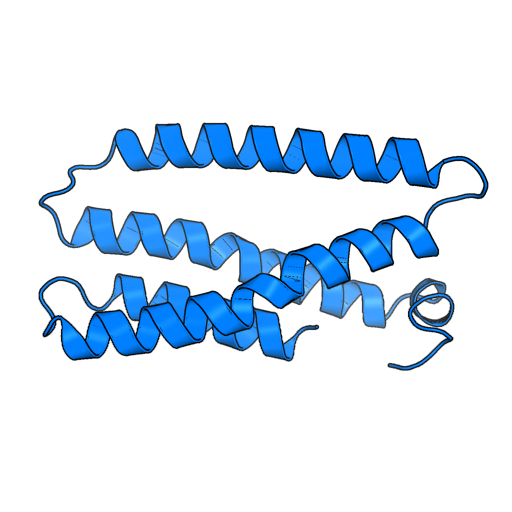ALA A C 1
ATOM 625 O O . ALA A 1 93 ? 7.594 -0.113 -5.436 1.00 93.06 93 ALA A O 1
ATOM 626 N N . PHE A 1 94 ? 7.806 -0.772 -7.574 1.00 92.25 94 PHE A N 1
ATOM 627 C CA . PHE A 1 94 ? 6.487 -1.405 -7.642 1.00 92.25 94 PHE A CA 1
ATOM 628 C C . PHE A 1 94 ? 6.387 -2.688 -6.804 1.00 92.25 94 PHE A C 1
ATOM 630 O O . PHE A 1 94 ? 5.333 -2.968 -6.230 1.00 92.25 94 PHE A O 1
ATOM 637 N N . GLY A 1 95 ? 7.482 -3.439 -6.668 1.00 91.50 95 GLY A N 1
ATOM 638 C CA . GLY A 1 95 ? 7.564 -4.604 -5.787 1.00 91.50 95 GLY A CA 1
ATOM 639 C C . GLY A 1 95 ? 7.384 -4.234 -4.313 1.00 91.50 95 GLY A C 1
ATOM 640 O O . GLY A 1 95 ? 6.620 -4.890 -3.607 1.00 91.50 95 GLY A O 1
ATOM 641 N N . VAL A 1 96 ? 8.009 -3.140 -3.862 1.00 90.81 96 VAL A N 1
ATOM 642 C CA . VAL A 1 96 ? 7.813 -2.599 -2.505 1.00 90.81 96 VAL A CA 1
ATOM 643 C C . VAL A 1 96 ? 6.359 -2.170 -2.295 1.00 90.81 96 VAL A C 1
ATOM 645 O O . VAL A 1 96 ? 5.771 -2.495 -1.264 1.00 90.81 96 VAL A O 1
ATOM 648 N N . LEU A 1 97 ? 5.744 -1.509 -3.281 1.00 89.56 97 LEU A N 1
ATOM 649 C CA . LEU A 1 97 ? 4.320 -1.150 -3.242 1.00 89.56 97 LEU A CA 1
ATOM 650 C C . LEU A 1 97 ? 3.406 -2.381 -3.118 1.00 89.56 97 LEU A C 1
ATOM 652 O O . LEU A 1 97 ? 2.434 -2.339 -2.364 1.00 89.56 97 LEU A O 1
ATOM 656 N N . ALA A 1 98 ? 3.730 -3.488 -3.793 1.00 91.00 98 ALA A N 1
ATOM 657 C CA . ALA A 1 98 ? 2.954 -4.728 -3.727 1.00 91.00 98 ALA A CA 1
ATOM 658 C C . ALA A 1 98 ? 2.972 -5.396 -2.334 1.00 91.00 98 ALA A C 1
ATOM 660 O O . ALA A 1 98 ? 2.051 -6.152 -2.010 1.00 91.00 98 ALA A O 1
ATOM 661 N N . LEU A 1 99 ? 3.954 -5.086 -1.475 1.00 91.38 99 LEU A N 1
ATOM 662 C CA . LEU A 1 99 ? 3.987 -5.586 -0.093 1.00 91.38 99 LEU A CA 1
ATOM 663 C C . LEU A 1 99 ? 2.797 -5.085 0.737 1.00 91.38 99 LEU A C 1
ATOM 665 O O . LEU A 1 99 ? 2.287 -5.829 1.574 1.00 91.38 99 LEU A O 1
ATOM 669 N N . GLY A 1 100 ? 2.320 -3.861 0.490 1.00 90.56 100 GLY A N 1
ATOM 670 C CA . GLY A 1 100 ? 1.172 -3.290 1.201 1.00 90.56 100 GLY A CA 1
ATOM 671 C C . GLY A 1 100 ? -0.099 -4.136 1.037 1.00 90.56 100 GLY A C 1
ATOM 672 O O . GLY A 1 100 ? -0.631 -4.631 2.037 1.00 90.56 100 GLY A O 1
ATOM 673 N N . PRO A 1 101 ? -0.564 -4.376 -0.205 1.00 91.25 101 PRO A N 1
ATOM 674 C CA . PRO A 1 101 ? -1.694 -5.256 -0.476 1.00 91.25 101 PRO A CA 1
ATOM 675 C C . PRO A 1 101 ? -1.509 -6.682 0.051 1.00 91.25 101 PRO A C 1
ATOM 677 O O . PRO A 1 101 ? -2.455 -7.242 0.598 1.00 91.25 101 PRO A O 1
ATOM 680 N N . LEU A 1 102 ? -0.305 -7.262 -0.029 1.00 91.50 102 LEU A N 1
ATOM 681 C CA . LEU A 1 102 ? -0.035 -8.598 0.523 1.00 91.50 102 LEU A CA 1
ATOM 682 C C . LEU A 1 102 ? -0.275 -8.656 2.038 1.00 91.50 102 LEU A C 1
ATOM 684 O O . LEU A 1 102 ? -1.007 -9.526 2.524 1.00 91.50 102 LEU A O 1
ATOM 688 N N . VAL A 1 103 ? 0.298 -7.707 2.783 1.00 92.00 103 VAL A N 1
ATOM 689 C CA . VAL A 1 103 ? 0.123 -7.620 4.241 1.00 92.00 103 VAL A CA 1
ATOM 690 C C . VAL A 1 103 ? -1.337 -7.347 4.596 1.00 92.00 103 VAL A C 1
ATOM 692 O O . VAL A 1 103 ? -1.874 -7.968 5.515 1.00 92.00 103 VAL A O 1
ATOM 695 N N . GLY A 1 104 ? -2.013 -6.466 3.857 1.00 91.00 104 GLY A N 1
ATOM 696 C CA . GLY A 1 104 ? -3.414 -6.154 4.117 1.00 91.00 104 GLY A CA 1
ATOM 697 C C . GLY A 1 104 ? -4.371 -7.305 3.785 1.00 91.00 104 GLY A C 1
ATOM 698 O O . GLY A 1 104 ? -5.286 -7.562 4.567 1.00 91.00 104 GLY A O 1
ATOM 699 N N . ILE A 1 105 ? -4.130 -8.075 2.715 1.00 92.25 105 ILE A N 1
ATOM 700 C CA . ILE A 1 105 ? -4.887 -9.305 2.417 1.00 92.25 105 ILE A CA 1
ATOM 701 C C . ILE A 1 105 ? -4.751 -10.289 3.575 1.00 92.25 105 ILE A C 1
ATOM 703 O O . ILE A 1 105 ? -5.758 -10.803 4.066 1.00 92.25 105 ILE A O 1
ATOM 707 N N . TRP A 1 106 ? -3.523 -10.519 4.044 1.00 92.75 106 TRP A N 1
ATOM 708 C CA . TRP A 1 106 ? -3.265 -11.410 5.172 1.00 92.75 106 TRP A CA 1
ATOM 709 C C . TRP A 1 106 ? -3.958 -10.930 6.456 1.00 92.75 106 TRP A C 1
ATOM 711 O O . TRP A 1 106 ? -4.634 -11.717 7.126 1.00 92.75 106 TRP A O 1
ATOM 721 N N . ALA A 1 107 ? -3.868 -9.635 6.770 1.00 90.88 107 ALA A N 1
ATOM 722 C CA . ALA A 1 107 ? -4.512 -9.045 7.942 1.00 90.88 107 ALA A CA 1
ATOM 723 C C . ALA A 1 107 ? -6.043 -9.163 7.883 1.00 90.88 107 ALA A C 1
ATOM 725 O O . ALA A 1 107 ? -6.670 -9.565 8.865 1.00 90.88 107 ALA A O 1
ATOM 726 N N . MET A 1 108 ? -6.647 -8.879 6.725 1.00 90.38 108 MET A N 1
ATOM 727 C CA . MET A 1 108 ? -8.098 -8.967 6.532 1.00 90.38 108 MET A CA 1
ATOM 728 C C . MET A 1 108 ? -8.595 -10.414 6.524 1.00 90.38 108 MET A C 1
ATOM 730 O O . MET A 1 108 ? -9.672 -10.700 7.053 1.00 90.38 108 MET A O 1
ATOM 734 N N . TRP A 1 109 ? -7.803 -11.346 5.989 1.00 89.94 109 TRP A N 1
ATOM 735 C CA . TRP A 1 109 ? -8.092 -12.776 6.077 1.00 89.94 109 TRP A CA 1
ATOM 736 C C . TRP A 1 109 ? -8.075 -13.262 7.530 1.00 89.94 109 TRP A C 1
ATOM 738 O O . TRP A 1 109 ? -9.023 -13.919 7.967 1.00 89.94 109 TRP A O 1
ATOM 748 N N . ARG A 1 110 ? -7.061 -12.864 8.311 1.00 90.69 110 ARG A N 1
ATOM 749 C CA . ARG A 1 110 ? -6.987 -13.173 9.745 1.00 90.69 110 ARG A CA 1
ATOM 750 C C . ARG A 1 110 ? -8.159 -12.562 10.513 1.00 90.69 110 ARG A C 1
ATOM 752 O O . ARG A 1 110 ? -8.770 -13.251 11.327 1.00 90.69 110 ARG A O 1
ATOM 759 N N . LEU A 1 111 ? -8.502 -11.301 10.233 1.00 88.00 111 LEU A N 1
ATOM 760 C CA . LEU A 1 111 ? -9.619 -10.605 10.873 1.00 88.00 111 LEU A CA 1
ATOM 761 C C . LEU A 1 111 ? -10.942 -11.343 10.651 1.00 88.00 111 LEU A C 1
ATOM 763 O O . LEU A 1 111 ? -11.697 -11.510 11.601 1.00 88.00 111 LEU A O 1
ATOM 767 N N . ARG A 1 112 ? -11.192 -11.868 9.444 1.00 87.00 112 ARG A N 1
ATOM 768 C CA . ARG A 1 112 ? -12.411 -12.635 9.118 1.00 87.00 112 ARG A CA 1
ATOM 769 C C . ARG A 1 112 ? -12.620 -13.871 10.008 1.00 87.00 112 ARG A C 1
ATOM 771 O O . ARG A 1 112 ? -13.756 -14.318 10.182 1.00 87.00 112 ARG A O 1
ATOM 778 N N . GLY A 1 113 ? -11.543 -14.434 10.556 1.00 85.94 113 GLY A N 1
ATOM 779 C CA . GLY A 1 113 ? -11.587 -15.561 11.490 1.00 85.94 113 GLY A CA 1
ATOM 780 C C . GLY A 1 113 ? -11.890 -15.172 12.941 1.00 85.94 113 GLY A C 1
ATOM 781 O O . GLY A 1 113 ? -12.210 -16.043 13.744 1.00 85.94 113 GLY A O 1
ATOM 782 N N . LEU A 1 114 ? -11.806 -13.888 13.293 1.00 88.25 114 LEU A N 1
ATOM 783 C CA . LEU A 1 114 ? -11.957 -13.419 14.666 1.00 88.25 114 LEU A CA 1
ATOM 784 C C . LEU A 1 114 ? -13.433 -13.155 15.035 1.00 88.25 114 LEU A C 1
ATOM 786 O O . LEU A 1 114 ? -14.200 -12.684 14.191 1.00 88.25 114 LEU A O 1
ATOM 790 N N . PRO A 1 115 ? -13.847 -13.374 16.301 1.00 83.56 115 PRO A N 1
ATOM 791 C CA . PRO A 1 115 ? -15.208 -13.068 16.761 1.00 83.56 115 PRO A CA 1
ATOM 792 C C . PRO A 1 115 ? -15.596 -11.598 16.559 1.00 83.56 115 PRO A C 1
ATOM 794 O O . PRO A 1 115 ? -16.754 -11.284 16.289 1.00 83.56 115 PRO A O 1
ATOM 797 N N . GLN A 1 116 ? -14.616 -10.693 16.653 1.00 83.50 116 GLN A N 1
ATOM 798 C CA . GLN A 1 116 ? -14.811 -9.258 16.465 1.00 83.50 116 GLN A CA 1
ATOM 799 C C . GLN A 1 116 ? -15.297 -8.906 15.050 1.00 83.50 116 GLN A C 1
ATOM 801 O O . GLN A 1 116 ? -15.987 -7.904 14.901 1.00 83.50 116 GLN A O 1
ATOM 806 N N . ALA A 1 117 ? -15.030 -9.737 14.033 1.00 81.69 117 ALA A N 1
ATOM 807 C CA . ALA A 1 117 ? -15.484 -9.479 12.663 1.00 81.69 117 ALA A CA 1
ATOM 808 C C . ALA A 1 117 ? -17.011 -9.404 12.528 1.00 81.69 117 ALA A C 1
ATOM 810 O O . ALA A 1 117 ? -17.506 -8.737 11.628 1.00 81.69 117 ALA A O 1
ATOM 811 N N . VAL A 1 118 ? -17.769 -10.035 13.434 1.00 80.75 118 VAL A N 1
ATOM 812 C CA . VAL A 1 118 ? -19.244 -9.958 13.451 1.00 80.75 118 VAL A CA 1
ATOM 813 C C . VAL A 1 118 ? -19.737 -8.542 13.775 1.00 80.75 118 VAL A C 1
ATOM 815 O O . VAL A 1 118 ? -20.843 -8.172 13.398 1.00 80.75 118 VAL A O 1
ATOM 818 N N . ARG A 1 119 ? -18.915 -7.729 14.448 1.00 81.44 119 ARG A N 1
ATOM 819 C CA . ARG A 1 119 ? -19.239 -6.327 14.750 1.00 81.44 119 ARG A CA 1
ATOM 820 C C . ARG A 1 119 ? -19.005 -5.397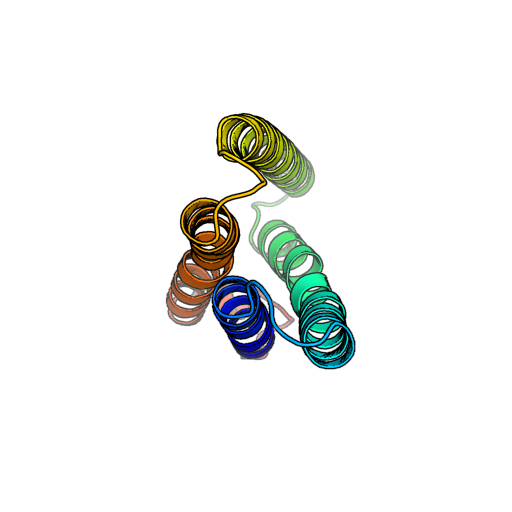 13.562 1.00 81.44 119 ARG A C 1
ATOM 822 O O . ARG A 1 119 ? -19.447 -4.257 13.610 1.00 81.44 119 ARG A O 1
ATOM 829 N N . MET A 1 120 ? -18.325 -5.877 12.522 1.00 83.12 120 MET A N 1
ATOM 830 C CA . MET A 1 120 ? -17.977 -5.085 11.351 1.00 83.12 120 MET A CA 1
ATOM 831 C C . MET A 1 120 ? -19.065 -5.208 10.272 1.00 83.12 120 MET A C 1
ATOM 833 O O . MET A 1 120 ? -19.632 -6.289 10.090 1.00 83.12 120 MET A O 1
ATOM 837 N N . ALA A 1 121 ? -19.378 -4.118 9.563 1.00 76.44 121 ALA A N 1
ATOM 838 C CA . ALA A 1 121 ? -20.355 -4.083 8.461 1.00 76.44 121 ALA A CA 1
ATOM 839 C C . ALA A 1 121 ? -21.740 -4.693 8.802 1.00 76.44 121 ALA A C 1
ATOM 841 O O . ALA A 1 121 ? -22.408 -5.301 7.955 1.00 76.44 121 ALA A O 1
ATOM 842 N N . GLY A 1 122 ? -22.166 -4.576 10.065 1.00 73.44 122 GLY A N 1
ATOM 843 C CA . GLY A 1 122 ? -23.413 -5.171 10.559 1.00 73.44 122 GLY A CA 1
ATOM 844 C C . GLY A 1 122 ? -23.452 -6.705 10.494 1.00 73.44 122 GLY A C 1
ATOM 845 O O . GLY A 1 122 ? -24.531 -7.273 10.342 1.00 73.44 122 GLY A O 1
ATOM 846 N N . GLY A 1 123 ? -22.295 -7.376 10.549 1.00 67.56 123 GLY A N 1
ATOM 847 C CA . GLY A 1 123 ? -22.174 -8.839 10.561 1.00 67.56 123 GLY A CA 1
ATOM 848 C C . GLY A 1 123 ? -22.121 -9.508 9.185 1.00 67.56 123 GLY A C 1
ATOM 849 O O . GLY A 1 123 ? -22.105 -10.739 9.108 1.00 67.56 123 GLY A O 1
ATOM 850 N N . ARG A 1 124 ? -22.078 -8.734 8.092 1.00 63.50 124 ARG A N 1
ATOM 851 C CA . ARG A 1 124 ? -21.978 -9.266 6.722 1.00 63.50 124 ARG A CA 1
ATOM 852 C C . ARG A 1 124 ? -20.523 -9.636 6.403 1.00 63.50 124 ARG A C 1
ATOM 854 O O . ARG A 1 124 ? -19.628 -8.808 6.557 1.00 63.50 124 ARG A O 1
ATOM 861 N N . ARG A 1 125 ? -20.293 -10.886 5.988 1.00 60.47 125 ARG A N 1
ATOM 862 C CA . ARG A 1 125 ? -18.966 -11.472 5.706 1.00 60.47 125 ARG A CA 1
ATOM 863 C C . ARG A 1 125 ? -18.596 -11.514 4.232 1.00 60.47 125 ARG A C 1
ATOM 865 O O . ARG A 1 125 ? -19.513 -11.525 3.391 1.00 60.47 125 ARG A O 1
#

Radius of gyration: 16.78 Å; chains: 1; bounding box: 42×25×48 Å